Protein AF-A0A8C1LUX9-F1 (afdb_monomer_lite)

Radius of gyration: 18.79 Å; chains: 1; bounding box: 42×34×48 Å

Foldseek 3Di:
DVPVPPDDDDQDWDFDVVVVRDTCSVCVVVVNDPDDPPPPPPPPPDD

pLDDT: mean 70.41, std 12.24, range [47.5, 89.19]

Organism: Cyprinus carpio (NCBI:txid7962)

Secondary structure (DSSP, 8-state):
--GGG--PPS----EEGGGTTEE-HHHHHTT----------------

Sequence (47 aa):
CVWARARLPRRIRIRDPNQGGRDITEEIMSGGRSGSTPTPPQVMNTP

Structure (mmCIF, N/CA/C/O backbone):
data_AF-A0A8C1LUX9-F1
#
_entry.id   AF-A0A8C1LUX9-F1
#
loop_
_atom_site.group_PDB
_atom_site.id
_atom_site.type_symbol
_atom_site.label_atom_id
_atom_site.label_alt_id
_atom_site.label_comp_id
_atom_site.label_asym_id
_atom_site.label_entity_id
_atom_site.label_seq_id
_atom_site.pdbx_PDB_ins_code
_atom_site.Cartn_x
_atom_site.Cartn_y
_atom_site.Cartn_z
_atom_site.occupancy
_atom_site.B_iso_or_equiv
_atom_site.auth_seq_id
_atom_site.auth_comp_id
_atom_site.auth_asym_id
_atom_site.auth_atom_id
_atom_site.pdbx_PDB_model_num
ATOM 1 N N . CYS A 1 1 ? 0.148 -23.769 -22.524 1.00 54.34 1 CYS A N 1
ATOM 2 C CA . CYS A 1 1 ? 1.096 -22.871 -21.824 1.00 54.34 1 CYS A CA 1
ATOM 3 C C . CYS A 1 1 ? 1.189 -21.494 -22.501 1.00 54.34 1 CYS A C 1
ATOM 5 O O . CYS A 1 1 ? 2.243 -21.135 -23.002 1.00 54.34 1 CYS A O 1
ATOM 7 N N . VAL A 1 2 ? 0.096 -20.716 -22.524 1.00 57.75 2 VAL A N 1
ATOM 8 C CA . VAL A 1 2 ? 0.088 -19.312 -23.012 1.00 57.75 2 VAL A CA 1
ATOM 9 C C . VAL A 1 2 ? 0.039 -18.308 -21.841 1.00 57.75 2 VAL A C 1
ATOM 11 O O . VAL A 1 2 ? 0.356 -17.138 -22.006 1.00 57.75 2 VAL A O 1
ATOM 14 N 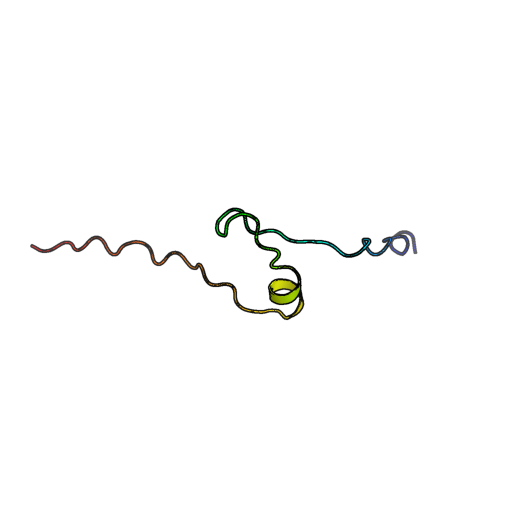N . TRP A 1 3 ? -0.225 -18.783 -20.617 1.00 47.50 3 TRP A N 1
ATOM 15 C CA . TRP A 1 3 ? -0.261 -17.977 -19.387 1.00 47.50 3 TRP A CA 1
ATOM 16 C C . TRP A 1 3 ? 1.103 -17.778 -18.696 1.00 47.50 3 TRP A C 1
ATOM 18 O O . TRP A 1 3 ? 1.228 -16.945 -17.806 1.00 47.50 3 TRP A O 1
ATOM 28 N N . ALA A 1 4 ? 2.153 -18.495 -19.113 1.00 59.81 4 ALA A N 1
ATOM 29 C CA . ALA A 1 4 ? 3.464 -18.471 -18.449 1.00 59.81 4 ALA A CA 1
ATOM 30 C C . ALA A 1 4 ? 4.327 -17.227 -18.763 1.00 59.81 4 ALA A C 1
ATOM 32 O O . ALA A 1 4 ? 5.445 -17.114 -18.271 1.00 59.81 4 ALA A O 1
ATOM 33 N N . ARG A 1 5 ? 3.835 -16.271 -19.567 1.00 61.03 5 ARG A N 1
ATOM 34 C CA . ARG A 1 5 ? 4.527 -14.993 -19.848 1.00 61.03 5 ARG A CA 1
ATOM 35 C C . ARG A 1 5 ? 4.137 -13.873 -18.876 1.00 61.03 5 ARG A C 1
ATOM 37 O O . ARG A 1 5 ? 4.261 -12.698 -19.216 1.00 61.03 5 ARG A O 1
ATOM 44 N N . ALA A 1 6 ? 3.696 -14.206 -17.663 1.00 64.06 6 ALA A N 1
ATOM 45 C CA . ALA A 1 6 ? 3.555 -13.224 -16.596 1.00 64.06 6 ALA A CA 1
ATOM 46 C C . ALA A 1 6 ? 4.955 -12.782 -16.140 1.00 64.06 6 ALA A C 1
ATOM 48 O O . ALA A 1 6 ? 5.599 -13.402 -15.297 1.00 64.06 6 ALA A O 1
ATOM 49 N N . ARG A 1 7 ? 5.461 -11.715 -16.759 1.00 68.69 7 ARG A N 1
ATOM 50 C CA . ARG A 1 7 ? 6.656 -11.005 -16.307 1.00 68.69 7 ARG A CA 1
ATOM 51 C C . ARG A 1 7 ? 6.403 -10.561 -14.867 1.00 68.69 7 ARG A C 1
ATOM 53 O O . ARG A 1 7 ? 5.550 -9.703 -14.653 1.00 68.69 7 ARG A O 1
ATOM 60 N N . LEU A 1 8 ? 7.130 -11.139 -13.905 1.00 64.00 8 LEU A N 1
ATOM 61 C CA . LE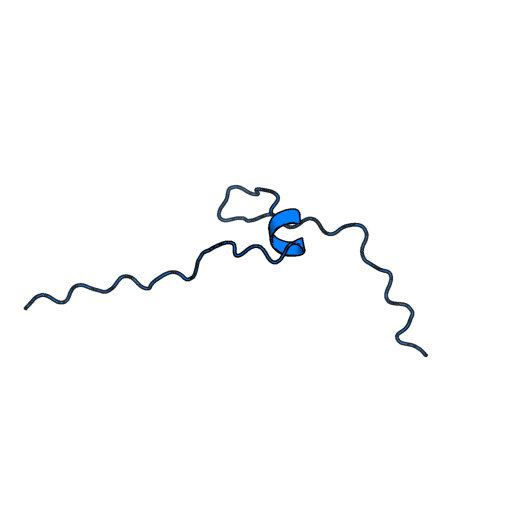U A 1 8 ? 7.068 -10.671 -12.523 1.00 64.00 8 LEU A CA 1
ATOM 62 C C . LEU A 1 8 ? 7.335 -9.158 -12.522 1.00 64.00 8 LEU A C 1
ATOM 64 O O . LEU A 1 8 ? 8.289 -8.703 -13.172 1.00 64.00 8 LEU A O 1
ATOM 68 N N . PRO A 1 9 ? 6.484 -8.362 -11.862 1.00 62.47 9 PRO A N 1
ATOM 69 C CA . PRO A 1 9 ? 6.644 -6.925 -11.875 1.00 62.47 9 PRO A CA 1
ATOM 70 C C . PRO A 1 9 ? 7.976 -6.577 -11.210 1.00 62.47 9 PRO A C 1
ATOM 72 O O . PRO A 1 9 ? 8.331 -7.101 -10.154 1.00 62.47 9 PRO A O 1
ATO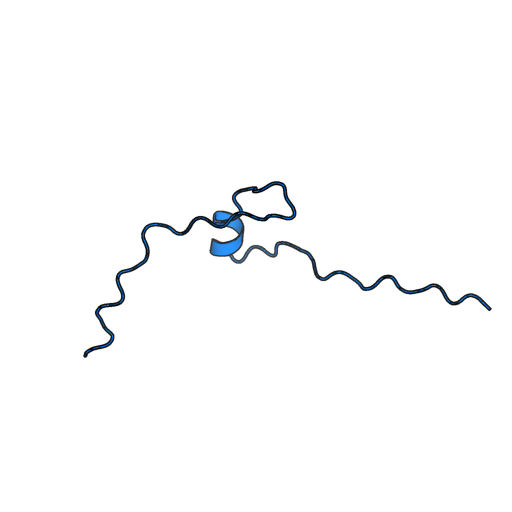M 75 N N . ARG A 1 10 ? 8.729 -5.675 -11.848 1.00 71.31 10 ARG A N 1
ATOM 76 C CA . ARG A 1 10 ? 9.842 -4.981 -11.194 1.00 71.31 10 ARG A CA 1
ATOM 77 C 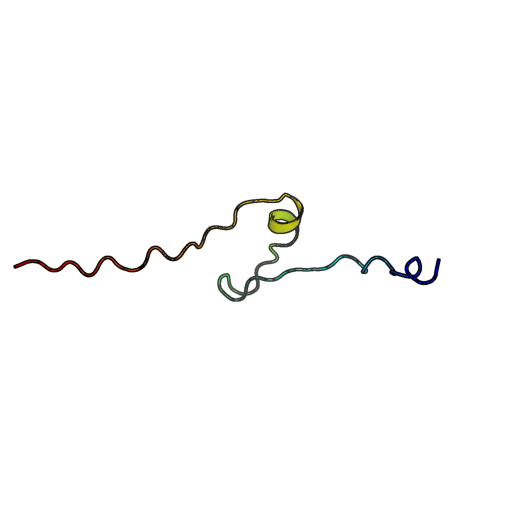C . ARG A 1 10 ? 9.283 -4.399 -9.896 1.00 71.31 10 ARG A C 1
ATOM 79 O O . ARG A 1 10 ? 8.310 -3.659 -9.978 1.00 71.31 10 ARG A O 1
ATOM 86 N N . ARG A 1 11 ? 9.852 -4.811 -8.757 1.00 74.19 11 ARG A N 1
ATOM 87 C CA . ARG A 1 11 ? 9.504 -4.438 -7.372 1.00 74.19 11 ARG A CA 1
ATOM 88 C C . ARG A 1 11 ? 8.437 -3.333 -7.283 1.00 74.19 11 ARG A C 1
ATOM 90 O O . ARG A 1 11 ? 8.733 -2.163 -7.523 1.00 74.19 11 ARG A O 1
ATOM 97 N N . ILE A 1 12 ? 7.202 -3.727 -6.970 1.00 78.44 12 ILE A N 1
ATOM 98 C CA . ILE A 1 12 ? 6.071 -2.801 -6.824 1.00 78.44 12 ILE A CA 1
ATOM 99 C C . ILE A 1 12 ? 6.299 -1.963 -5.566 1.00 78.44 12 ILE A C 1
ATOM 101 O O . ILE A 1 12 ? 6.667 -2.508 -4.531 1.00 78.44 12 ILE A O 1
ATOM 105 N N . ARG A 1 13 ? 6.092 -0.647 -5.672 1.00 84.75 13 ARG A N 1
ATOM 106 C CA . ARG A 1 13 ? 6.153 0.293 -4.549 1.00 84.75 13 ARG A CA 1
ATOM 107 C C . ARG A 1 13 ? 4.758 0.822 -4.259 1.00 84.75 13 ARG A C 1
ATOM 109 O O . ARG A 1 13 ? 4.133 1.393 -5.151 1.00 84.75 13 ARG A O 1
ATOM 116 N N . ILE A 1 14 ? 4.291 0.646 -3.034 1.00 84.94 14 ILE A N 1
ATOM 117 C CA . ILE A 1 14 ? 2.951 1.013 -2.581 1.00 84.94 14 ILE A CA 1
ATOM 118 C C . ILE A 1 14 ? 3.077 2.219 -1.650 1.00 84.94 14 ILE A C 1
ATOM 120 O O . ILE A 1 14 ? 3.840 2.184 -0.686 1.00 84.94 14 ILE A O 1
ATOM 124 N N . ARG A 1 15 ? 2.345 3.296 -1.953 1.00 87.38 15 ARG A N 1
ATOM 125 C CA . ARG A 1 15 ? 2.335 4.537 -1.166 1.00 87.38 15 ARG A CA 1
ATOM 126 C C . ARG A 1 15 ? 0.932 4.819 -0.648 1.00 87.38 15 ARG A C 1
ATOM 128 O O . ARG A 1 15 ? -0.007 4.793 -1.440 1.00 87.38 15 ARG A O 1
ATOM 135 N N . ASP A 1 16 ? 0.801 5.118 0.639 1.00 85.25 16 ASP A N 1
ATOM 136 C CA . ASP A 1 16 ? -0.494 5.439 1.250 1.00 85.25 16 ASP A CA 1
ATOM 137 C C . ASP A 1 16 ? -0.814 6.943 1.108 1.00 85.25 16 ASP A C 1
ATOM 139 O O . ASP A 1 16 ? -0.083 7.769 1.668 1.00 85.25 16 ASP A O 1
ATOM 143 N N . PRO A 1 17 ? -1.886 7.337 0.390 1.00 82.56 17 PRO A N 1
ATOM 144 C CA . PRO A 1 17 ? -2.289 8.739 0.280 1.00 82.56 17 PRO A CA 1
ATOM 145 C C . PRO A 1 17 ? -2.738 9.340 1.621 1.00 82.56 17 PRO A C 1
ATOM 147 O O . PRO A 1 17 ? -2.536 10.532 1.844 1.00 82.56 17 PRO A O 1
ATOM 150 N N . ASN A 1 18 ? -3.281 8.531 2.534 1.00 81.75 18 ASN A N 1
ATOM 151 C CA . ASN A 1 18 ? -3.759 8.976 3.845 1.00 81.75 18 ASN A CA 1
ATOM 152 C C . ASN A 1 18 ? -2.614 9.184 4.852 1.00 81.75 18 ASN A C 1
ATOM 154 O O . ASN A 1 18 ? -2.803 9.853 5.863 1.00 81.75 18 ASN A O 1
ATOM 158 N N . GLN A 1 19 ? -1.419 8.653 4.568 1.00 80.12 19 GLN A N 1
ATOM 159 C CA . GLN A 1 19 ? -0.205 8.828 5.380 1.00 80.12 19 GLN A CA 1
ATOM 160 C C . GLN A 1 19 ? 0.861 9.675 4.665 1.00 80.12 19 GLN A C 1
ATOM 162 O O . GLN A 1 19 ? 2.062 9.456 4.831 1.00 80.12 19 GLN A O 1
ATOM 167 N N . GLY A 1 20 ? 0.449 10.621 3.817 1.00 84.81 20 GLY A N 1
ATOM 168 C CA . GLY A 1 20 ? 1.379 11.549 3.163 1.00 84.81 20 GLY A CA 1
ATOM 169 C C . GLY A 1 20 ? 2.297 10.893 2.126 1.00 84.81 20 GLY A C 1
ATOM 170 O O . GLY A 1 20 ? 3.415 11.350 1.901 1.00 84.81 20 GLY A O 1
ATOM 171 N N . GLY A 1 21 ? 1.855 9.802 1.500 1.00 86.25 21 GLY A N 1
ATOM 172 C CA . GLY A 1 21 ? 2.630 9.085 0.490 1.00 86.25 21 GLY A CA 1
ATOM 173 C C . GLY A 1 21 ? 3.737 8.203 1.067 1.00 86.25 21 GLY A C 1
ATOM 174 O O . GLY A 1 21 ? 4.653 7.832 0.324 1.00 86.25 21 GLY A O 1
ATOM 175 N N . ARG A 1 22 ? 3.659 7.866 2.364 1.00 89.19 22 ARG A N 1
ATOM 176 C CA . ARG A 1 22 ? 4.568 6.926 3.029 1.00 89.19 22 ARG A CA 1
ATOM 177 C C . ARG A 1 22 ? 4.620 5.608 2.261 1.00 89.19 22 ARG A C 1
ATOM 179 O O . ARG A 1 22 ? 3.588 5.069 1.865 1.00 89.19 22 ARG A O 1
ATOM 186 N N . ASP A 1 23 ? 5.835 5.108 2.053 1.00 86.56 23 ASP A N 1
ATOM 187 C CA . ASP A 1 23 ? 6.060 3.808 1.429 1.00 86.56 23 ASP A CA 1
ATOM 188 C C . ASP A 1 23 ? 5.684 2.704 2.431 1.00 86.56 23 ASP A C 1
ATOM 190 O O . ASP A 1 23 ? 6.347 2.532 3.453 1.00 86.56 23 ASP A O 1
ATOM 194 N N . ILE A 1 24 ? 4.583 2.008 2.152 1.00 86.50 24 ILE A N 1
ATOM 195 C CA . ILE A 1 24 ? 4.033 0.920 2.976 1.00 86.50 24 ILE A CA 1
ATOM 196 C C . ILE A 1 24 ? 4.304 -0.452 2.344 1.00 86.50 24 ILE A C 1
ATOM 198 O O . ILE A 1 24 ? 3.723 -1.455 2.744 1.00 86.50 24 ILE A O 1
ATOM 202 N N . THR A 1 25 ? 5.182 -0.517 1.338 1.00 86.00 25 THR A N 1
ATOM 203 C CA . THR A 1 25 ? 5.453 -1.737 0.561 1.00 86.00 25 THR A CA 1
ATOM 204 C C . THR A 1 25 ? 5.834 -2.923 1.442 1.00 86.00 25 THR A C 1
ATOM 206 O O . THR A 1 25 ? 5.285 -4.004 1.265 1.00 86.00 25 THR A O 1
ATOM 209 N N . GLU A 1 26 ? 6.737 -2.721 2.404 1.00 83.75 26 GLU A N 1
ATOM 210 C CA . GLU A 1 26 ? 7.194 -3.783 3.314 1.00 83.75 26 GLU A CA 1
ATOM 211 C C . GLU A 1 26 ? 6.084 -4.229 4.276 1.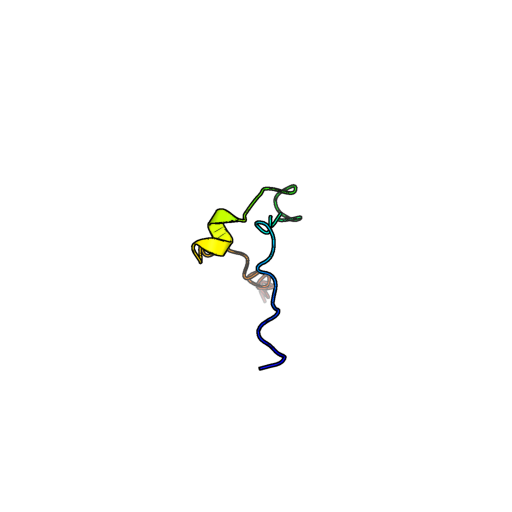00 83.75 26 GLU A C 1
ATOM 213 O O . GLU A 1 26 ? 5.956 -5.410 4.590 1.00 83.75 26 GLU A O 1
ATOM 218 N N . GLU A 1 27 ? 5.228 -3.301 4.704 1.00 85.06 27 GLU A N 1
ATOM 219 C CA . GLU A 1 27 ? 4.091 -3.596 5.579 1.00 85.06 27 GLU A CA 1
ATOM 220 C C . GLU A 1 27 ? 3.045 -4.440 4.839 1.00 85.06 27 GLU A C 1
ATOM 222 O O . GLU A 1 27 ? 2.587 -5.455 5.350 1.00 85.06 27 GLU A O 1
ATOM 227 N N . ILE A 1 28 ? 2.767 -4.121 3.574 1.00 82.56 28 ILE A N 1
ATOM 228 C CA . ILE A 1 28 ? 1.856 -4.906 2.735 1.00 82.56 28 ILE A CA 1
ATOM 229 C C . ILE A 1 28 ? 2.462 -6.262 2.340 1.00 82.56 28 ILE A C 1
ATOM 231 O O . ILE A 1 28 ? 1.768 -7.277 2.391 1.00 82.56 28 ILE A O 1
ATOM 235 N N . MET A 1 29 ? 3.749 -6.317 1.977 1.00 80.31 29 MET A N 1
ATOM 236 C CA . MET A 1 29 ? 4.430 -7.575 1.627 1.00 80.31 29 MET A CA 1
ATOM 237 C C . MET A 1 29 ? 4.556 -8.525 2.823 1.00 80.31 29 MET A C 1
ATOM 239 O O . MET A 1 29 ? 4.460 -9.737 2.643 1.00 80.31 29 MET A O 1
ATOM 243 N N . SER A 1 30 ? 4.728 -7.992 4.036 1.00 76.38 30 SER A N 1
ATOM 244 C CA . SER A 1 30 ? 4.757 -8.785 5.273 1.00 76.38 30 SER A CA 1
ATOM 245 C C . SER A 1 30 ? 3.367 -9.208 5.765 1.00 76.38 30 SER A C 1
ATOM 247 O O . SER A 1 30 ? 3.270 -9.920 6.763 1.00 76.38 30 SER A O 1
ATOM 249 N N . GLY A 1 31 ? 2.287 -8.800 5.082 1.00 72.50 31 GLY A N 1
ATOM 250 C CA . GLY A 1 31 ? 0.913 -9.037 5.539 1.00 72.50 31 GLY A CA 1
ATOM 251 C C . GLY A 1 31 ? 0.564 -8.253 6.810 1.00 72.50 31 GLY A C 1
ATOM 252 O O . GLY A 1 31 ? -0.378 -8.601 7.523 1.00 72.50 31 GLY A O 1
ATOM 253 N N . GLY A 1 32 ? 1.343 -7.210 7.102 1.00 67.19 32 GLY A N 1
ATOM 254 C CA . GLY A 1 32 ? 1.18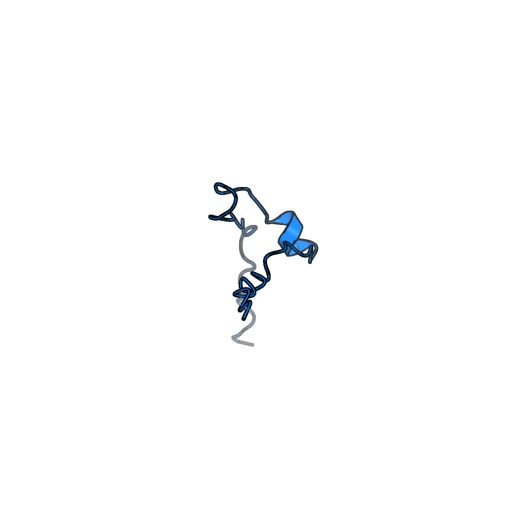2 -6.294 8.212 1.00 67.19 32 GLY A CA 1
ATOM 255 C C . GLY A 1 32 ? -0.115 -5.510 8.081 1.00 67.19 32 GLY A C 1
ATOM 256 O O . GLY A 1 32 ? -0.373 -4.788 7.125 1.00 67.19 32 GLY A O 1
ATOM 257 N N . ARG A 1 33 ? -0.956 -5.701 9.081 1.00 64.56 33 ARG A N 1
ATOM 258 C CA . ARG A 1 33 ? -2.257 -5.086 9.291 1.00 64.56 33 ARG A CA 1
ATOM 259 C C . ARG A 1 33 ? -2.130 -3.559 9.441 1.00 64.56 33 ARG A C 1
ATOM 261 O O . ARG A 1 33 ? -2.124 -3.068 10.566 1.00 64.56 33 ARG A O 1
ATOM 268 N N . SER A 1 34 ? -2.084 -2.804 8.343 1.00 55.66 34 SER A N 1
ATOM 269 C CA . SER A 1 34 ? -2.274 -1.347 8.394 1.00 55.66 34 SER A CA 1
ATOM 270 C C . SER A 1 34 ? -3.748 -1.047 8.648 1.00 55.66 34 SER A C 1
ATOM 272 O O . SER A 1 34 ? -4.605 -1.179 7.773 1.00 55.66 34 SER A O 1
ATOM 274 N N . GLY A 1 35 ? -4.051 -0.713 9.899 1.00 64.31 35 GLY A N 1
ATOM 275 C CA . GLY A 1 35 ? -5.386 -0.385 10.362 1.00 64.31 35 GLY A CA 1
ATOM 276 C C . GLY A 1 35 ? -5.981 0.824 9.645 1.00 64.31 35 GLY A C 1
ATOM 277 O O . GLY A 1 35 ? -5.469 1.932 9.727 1.00 64.31 35 GLY A O 1
ATOM 278 N N . SER A 1 36 ? -7.128 0.597 9.023 1.00 52.66 36 SER A N 1
ATOM 279 C CA . SER A 1 36 ? -8.280 1.490 9.087 1.00 52.66 36 SER A CA 1
ATOM 280 C C . SER A 1 36 ? -9.484 0.663 8.656 1.00 52.66 36 SER A C 1
ATOM 282 O O . SER A 1 36 ? -9.910 0.681 7.505 1.00 52.66 36 SER A O 1
ATOM 284 N N . THR A 1 37 ? -10.025 -0.126 9.583 1.00 58.56 37 THR A N 1
ATOM 285 C CA . THR A 1 37 ? -11.481 -0.239 9.585 1.00 58.56 37 THR A CA 1
ATOM 286 C C . THR A 1 37 ? -11.927 1.095 10.168 1.00 58.56 37 THR A C 1
ATOM 288 O O . THR A 1 37 ? -11.657 1.316 11.351 1.00 58.56 37 THR A O 1
ATOM 291 N N . PRO A 1 38 ? -12.514 2.026 9.397 1.00 56.38 38 PRO A N 1
ATOM 292 C CA . PRO A 1 38 ? -13.138 3.178 10.011 1.00 56.38 38 PRO A CA 1
ATOM 293 C C . PRO A 1 38 ? -14.260 2.606 10.867 1.00 56.38 38 PRO A C 1
ATOM 295 O O . PRO A 1 38 ? -15.250 2.101 10.341 1.00 56.38 38 PRO A O 1
ATOM 298 N N . THR A 1 39 ? -14.090 2.586 12.187 1.00 55.28 39 THR A N 1
ATOM 299 C CA . THR A 1 39 ? -15.228 2.373 13.071 1.00 55.28 39 THR A CA 1
ATOM 300 C C . THR A 1 39 ? -16.196 3.496 12.712 1.00 55.28 39 THR A C 1
ATOM 302 O O . THR A 1 39 ? -15.811 4.662 12.844 1.00 55.28 39 THR A O 1
ATOM 305 N N . PRO A 1 40 ? -17.396 3.209 12.176 1.00 61.22 40 PRO A N 1
ATOM 306 C CA . PRO A 1 40 ? -18.345 4.273 11.907 1.00 61.22 40 PRO A CA 1
ATOM 307 C C . PRO A 1 40 ? -18.578 5.012 13.231 1.00 61.22 40 PRO A C 1
ATOM 309 O O . PRO A 1 40 ? -18.693 4.346 14.273 1.00 61.22 40 PRO A O 1
ATOM 312 N N . PRO A 1 41 ? -18.580 6.360 13.233 1.00 60.22 41 PRO A N 1
ATOM 313 C CA . PRO A 1 41 ? -18.870 7.113 14.439 1.00 60.22 41 PRO A CA 1
ATOM 314 C C . PRO A 1 41 ? -20.220 6.622 14.952 1.00 60.22 41 PRO A C 1
ATOM 316 O O . PRO A 1 41 ? -21.230 6.711 14.255 1.00 60.22 41 PRO A O 1
ATOM 319 N N . GLN A 1 42 ? -20.213 6.022 16.141 1.00 65.62 42 GLN A N 1
ATOM 320 C CA . GLN A 1 42 ? -21.439 5.661 16.832 1.00 65.62 42 GLN A CA 1
ATOM 321 C C . GLN A 1 42 ? -22.106 7.009 17.120 1.00 65.62 42 GLN A C 1
ATOM 323 O O . GLN A 1 42 ? -21.631 7.755 17.977 1.00 65.62 42 GLN A O 1
ATOM 328 N N . VAL A 1 43 ? -23.118 7.389 16.340 1.00 63.47 43 VAL A N 1
ATOM 329 C CA . VAL A 1 43 ? -23.924 8.570 16.646 1.00 63.47 43 VAL A CA 1
ATOM 330 C C . VAL A 1 43 ? -24.532 8.289 18.015 1.00 63.47 43 VAL A C 1
ATOM 332 O O . VAL A 1 43 ? -25.348 7.380 18.161 1.00 63.47 43 VAL A O 1
ATOM 335 N N . MET A 1 44 ? -24.042 8.991 19.037 1.00 61.44 44 MET A N 1
ATOM 336 C CA . MET A 1 44 ? -24.571 8.921 20.391 1.00 61.44 44 MET A CA 1
ATOM 337 C C . MET A 1 44 ? -25.982 9.507 20.356 1.00 61.44 44 MET A C 1
ATOM 339 O O . MET A 1 44 ? -26.168 10.708 20.524 1.00 61.44 44 MET A O 1
ATOM 343 N N . ASN A 1 45 ? -26.983 8.668 20.097 1.00 57.88 45 ASN A N 1
ATOM 344 C CA . ASN A 1 45 ? -28.366 9.018 20.374 1.00 57.88 45 ASN A CA 1
ATOM 345 C C . ASN A 1 45 ? -28.571 8.909 21.887 1.00 57.88 45 ASN A C 1
ATOM 347 O O . ASN A 1 45 ? -28.893 7.843 22.406 1.00 57.88 45 ASN A O 1
ATOM 351 N N . THR A 1 46 ? -28.344 10.015 22.586 1.00 49.97 46 THR A N 1
ATOM 352 C CA . THR A 1 46 ? -28.850 10.253 23.939 1.00 49.97 46 THR A CA 1
ATOM 353 C C . THR A 1 46 ? -30.277 10.807 23.852 1.00 49.97 46 THR A C 1
ATOM 355 O O . THR A 1 46 ? -30.426 11.948 23.406 1.00 49.97 46 THR A O 1
ATOM 358 N N . PRO A 1 47 ? -31.321 10.047 24.228 1.00 64.81 47 PRO A N 1
ATOM 359 C CA . PRO A 1 47 ? -32.551 10.611 24.774 1.00 64.81 47 PRO A CA 1
ATOM 360 C C . PRO A 1 47 ? -32.408 10.940 26.268 1.00 64.81 47 PRO A C 1
ATOM 362 O O . PRO A 1 47 ? -31.649 10.228 26.968 1.00 64.81 47 PRO A O 1
#